Protein AF-A0A6M3JAN2-F1 (afdb_monomer_lite)

Foldseek 3Di:
DDDQDADPPPRDGDDPPPPDDDDDPPDPDPPPPVPDDPVVVPPDPDPDPDPVNVVVVVVVVVVVVVVVVCVVVVCVVVVVVVVVVVVVVVVVVVVVVVVVVVLLVVLVVVLVVVLVVVVVPDDCVVVPDDPVVVVQVVQVVVVHGPVVVVVVVVVVNVVVNVVSVVCSVVVD

Secondary structure (DSSP, 8-state):
-----B-TTT-PBP-S--S-----TT------GGG--GGGG--PPPTT--HHHHHHHHHHHHHHHHHHHHHHHTTHHHHHHHHHHHHHHHHHHHHHHHHHHHHHHHHHHHHHHHHHHHHHSS-TTTSPPP-HHHHHHHHHHTT--HHHHHHHHHHHHHHHHHHHHHHHHHT-

Radius of gyration: 40.5 Å; chains: 1; bounding box: 97×33×94 Å

Sequence (172 aa):
MPFDLKCPKCGKVGDGGWNQILFDESYYKCSCLHCWHPELLESEPEPNKSAEDIREKLKNSISYIDFIKDWINSGWLNRLTAEKKEIEEKLGDCIALVDELEKSEDKLRDAMERINNWAKAYPLALFPKPDLKRAAKILKDSGMTLDDIQADAMRHVLDGVKDIVEQALKGE

Structure (mmCIF, N/CA/C/O backbone):
data_AF-A0A6M3JAN2-F1
#
_entry.id   AF-A0A6M3JAN2-F1
#
loop_
_atom_site.group_PDB
_atom_site.id
_atom_site.type_symbol
_atom_site.label_atom_id
_atom_site.label_alt_id
_atom_site.label_comp_id
_atom_site.label_asym_id
_atom_site.label_entity_id
_atom_site.label_seq_id
_atom_site.pdbx_PDB_ins_code
_atom_site.Cartn_x
_atom_site.Cartn_y
_atom_site.Cartn_z
_atom_site.occupancy
_atom_site.B_iso_or_equiv
_atom_site.auth_seq_id
_atom_site.auth_comp_id
_atom_site.auth_asym_id
_atom_site.auth_atom_id
_atom_site.pdbx_PDB_model_num
ATOM 1 N N . MET A 1 1 ? 29.539 -19.193 -8.709 1.00 43.06 1 MET A N 1
ATOM 2 C CA . MET A 1 1 ? 30.778 -19.987 -8.843 1.00 43.06 1 MET A CA 1
ATOM 3 C C . MET A 1 1 ? 31.689 -19.238 -9.804 1.00 43.06 1 MET A C 1
ATOM 5 O O . MET A 1 1 ? 31.246 -19.024 -10.926 1.00 43.06 1 MET A O 1
ATOM 9 N N . PRO A 1 2 ? 32.865 -18.744 -9.381 1.00 50.28 2 PRO A N 1
ATOM 10 C CA . PRO A 1 2 ? 33.811 -18.133 -10.308 1.00 50.28 2 PRO A CA 1
ATOM 11 C C . PRO A 1 2 ? 34.353 -19.228 -11.233 1.00 50.28 2 PRO A C 1
ATOM 13 O O . PRO A 1 2 ? 34.795 -20.276 -10.767 1.00 50.28 2 PRO A O 1
ATOM 16 N N . PHE A 1 3 ? 34.248 -19.025 -12.544 1.00 50.47 3 PHE A N 1
ATOM 17 C CA . PHE A 1 3 ? 34.892 -19.907 -13.507 1.00 50.47 3 PHE A CA 1
ATOM 18 C C . PHE A 1 3 ? 36.382 -19.559 -13.516 1.00 50.47 3 PHE A C 1
ATOM 20 O O . PHE A 1 3 ? 36.760 -18.499 -14.011 1.00 50.47 3 PHE A O 1
ATOM 27 N N . ASP A 1 4 ? 37.219 -20.435 -12.955 1.00 54.06 4 ASP A N 1
ATOM 28 C CA . ASP A 1 4 ? 38.680 -20.332 -13.035 1.00 54.06 4 ASP A CA 1
ATOM 29 C C . ASP A 1 4 ? 39.131 -20.583 -14.481 1.00 54.06 4 ASP A C 1
ATOM 31 O O . ASP A 1 4 ? 39.585 -21.669 -14.854 1.00 54.06 4 ASP A O 1
ATOM 35 N N . LEU A 1 5 ? 38.976 -19.572 -15.332 1.00 57.28 5 LEU A N 1
ATOM 36 C CA . LEU A 1 5 ? 39.482 -19.593 -16.696 1.00 57.28 5 LEU A CA 1
ATOM 37 C C . LEU A 1 5 ? 41.010 -19.480 -16.638 1.00 57.28 5 LEU A C 1
ATOM 39 O O . LEU A 1 5 ? 41.583 -18.403 -16.460 1.00 57.28 5 LEU A O 1
ATOM 43 N N . LYS A 1 6 ? 41.678 -20.630 -16.755 1.00 60.72 6 LYS A N 1
ATOM 44 C CA . LYS A 1 6 ? 43.132 -20.715 -16.918 1.00 60.72 6 LYS A CA 1
ATOM 45 C C . LYS A 1 6 ? 43.500 -20.412 -18.361 1.00 60.72 6 LYS A C 1
ATOM 47 O O . LYS A 1 6 ? 42.929 -20.989 -19.285 1.00 60.72 6 LYS A O 1
ATOM 52 N N . CYS A 1 7 ? 44.506 -19.563 -18.558 1.00 56.62 7 CYS A N 1
ATOM 53 C CA . CYS A 1 7 ? 45.095 -19.381 -19.879 1.00 56.62 7 CYS A CA 1
ATOM 54 C C . CYS A 1 7 ? 45.651 -20.731 -20.380 1.00 56.62 7 CYS A C 1
ATOM 56 O O . CYS A 1 7 ? 46.522 -21.297 -19.712 1.00 56.62 7 CYS A O 1
ATOM 58 N N . PRO A 1 8 ? 45.229 -21.239 -21.552 1.00 56.09 8 PRO A N 1
ATOM 59 C CA . PRO A 1 8 ? 45.660 -22.550 -22.040 1.00 56.09 8 PRO A CA 1
ATOM 60 C C . PRO A 1 8 ? 47.156 -22.608 -22.384 1.00 56.09 8 PRO A C 1
ATOM 62 O O . PRO A 1 8 ? 47.713 -23.695 -22.489 1.00 56.09 8 PRO A O 1
ATOM 65 N N . LYS A 1 9 ? 47.826 -21.455 -22.534 1.00 56.84 9 LYS A N 1
ATOM 66 C CA . LYS A 1 9 ? 49.249 -21.390 -22.897 1.00 56.84 9 LYS A CA 1
ATOM 67 C C . LYS A 1 9 ? 50.192 -21.300 -21.693 1.00 56.84 9 LYS A C 1
ATOM 69 O O . LYS A 1 9 ? 51.271 -21.876 -21.737 1.00 56.84 9 LYS A O 1
ATOM 74 N N . CYS A 1 10 ? 49.816 -20.581 -20.632 1.00 70.06 10 CYS A N 1
ATOM 75 C CA . CYS A 1 10 ? 50.686 -20.372 -19.462 1.00 70.06 10 CYS A CA 1
ATOM 76 C C . CYS A 1 10 ? 50.111 -20.892 -18.135 1.00 70.06 10 CYS A C 1
ATOM 78 O O . CYS A 1 10 ? 50.796 -20.841 -17.117 1.00 70.06 10 CYS A O 1
ATOM 80 N N . GLY A 1 11 ? 48.865 -21.372 -18.113 1.00 68.56 11 GLY A N 1
ATOM 81 C CA . GLY A 1 11 ? 48.233 -21.996 -16.946 1.00 68.56 11 GLY A CA 1
ATOM 82 C C . GLY A 1 11 ? 47.855 -21.051 -15.799 1.00 68.56 11 GLY A C 1
ATOM 83 O O . GLY A 1 11 ? 47.282 -21.512 -14.811 1.00 68.56 11 GLY A O 1
ATOM 84 N N . LYS A 1 12 ? 48.142 -19.746 -15.905 1.00 66.50 12 LYS A N 1
ATOM 85 C CA . LYS A 1 12 ? 47.802 -18.762 -14.868 1.00 66.50 12 LYS A CA 1
ATOM 86 C C . LYS A 1 12 ? 46.297 -18.478 -14.858 1.00 66.50 12 LYS A C 1
ATOM 88 O O . LYS A 1 12 ? 45.684 -18.324 -15.917 1.00 66.50 12 LYS A O 1
ATOM 93 N N . VAL A 1 13 ? 45.725 -18.437 -13.655 1.00 64.19 13 VAL A N 1
ATOM 94 C CA . VAL A 1 13 ? 44.338 -18.027 -13.403 1.00 64.19 13 VAL A CA 1
ATOM 95 C C . VAL A 1 13 ? 44.318 -16.505 -13.393 1.00 64.19 13 VAL A C 1
ATOM 97 O O . VAL A 1 13 ? 45.127 -15.891 -12.701 1.00 64.19 13 VAL A O 1
ATOM 100 N N . GLY A 1 14 ? 43.444 -15.913 -14.202 1.00 59.44 14 GLY A N 1
ATOM 101 C CA . GLY A 1 14 ? 43.291 -14.469 -14.268 1.00 59.44 14 GLY A CA 1
ATOM 102 C C . GLY A 1 14 ? 42.751 -13.899 -12.961 1.00 59.44 14 GLY A C 1
ATOM 103 O O . GLY A 1 14 ? 41.704 -14.313 -12.474 1.00 59.44 14 GLY A O 1
ATOM 104 N N . ASP A 1 15 ? 43.443 -12.909 -12.430 1.00 54.97 15 ASP A N 1
ATOM 105 C CA . ASP A 1 15 ? 43.100 -12.103 -11.269 1.00 54.97 15 ASP A CA 1
ATOM 106 C C . ASP A 1 15 ? 41.942 -11.143 -11.614 1.00 54.97 15 ASP A C 1
ATOM 108 O O . ASP A 1 15 ? 42.103 -9.946 -11.805 1.00 54.97 15 ASP A O 1
ATOM 112 N N . GLY A 1 16 ? 40.740 -11.706 -11.770 1.00 53.88 16 GLY A N 1
ATOM 113 C CA . GLY A 1 16 ? 39.461 -11.018 -11.546 1.00 53.88 16 GLY A CA 1
ATOM 114 C C . GLY A 1 16 ? 39.042 -9.880 -12.488 1.00 53.88 16 GLY A C 1
ATOM 115 O O . GLY A 1 16 ? 38.047 -9.226 -12.192 1.00 53.88 16 GLY A O 1
ATOM 116 N N . GLY A 1 17 ? 39.735 -9.638 -13.607 1.00 50.16 17 GLY A N 1
ATOM 117 C CA . GLY A 1 17 ? 39.487 -8.469 -14.474 1.00 50.16 17 GLY A CA 1
ATOM 118 C C . GLY A 1 17 ? 39.152 -8.744 -15.946 1.00 50.16 17 GLY A C 1
ATOM 119 O O . GLY A 1 17 ? 39.316 -7.853 -16.775 1.00 50.16 17 GLY A O 1
ATOM 120 N N . TRP A 1 18 ? 38.717 -9.950 -16.319 1.00 48.31 18 TRP A N 1
ATOM 121 C CA . TRP A 1 18 ? 38.519 -10.336 -17.726 1.00 48.31 18 TRP A CA 1
ATOM 122 C C . TRP A 1 18 ? 37.064 -10.181 -18.195 1.00 48.31 18 TRP A C 1
ATOM 124 O O . TRP A 1 18 ? 36.394 -11.176 -18.442 1.00 48.31 18 TRP A O 1
ATOM 134 N N . ASN A 1 19 ? 36.564 -8.949 -18.337 1.00 47.72 19 ASN A N 1
ATOM 135 C CA . ASN A 1 19 ? 35.214 -8.718 -18.885 1.00 47.72 19 ASN A CA 1
ATOM 136 C C . ASN A 1 19 ? 35.159 -8.384 -20.383 1.00 47.72 19 ASN A C 1
ATOM 138 O O . ASN A 1 19 ? 34.065 -8.259 -20.919 1.00 47.72 19 ASN A O 1
ATOM 142 N N . GLN A 1 20 ? 36.286 -8.314 -21.096 1.00 49.47 20 GLN A N 1
ATOM 143 C CA . GLN A 1 20 ? 36.292 -8.190 -22.560 1.00 49.47 20 GLN A CA 1
ATOM 144 C C . GLN A 1 20 ? 37.516 -8.899 -23.156 1.00 49.47 20 GLN A C 1
ATOM 146 O O . GLN A 1 20 ? 38.547 -8.282 -23.408 1.00 49.47 20 GLN A O 1
ATOM 151 N N . ILE A 1 21 ? 37.412 -10.210 -23.393 1.00 48.53 21 ILE A N 1
ATOM 152 C CA . ILE A 1 21 ? 38.237 -10.875 -24.411 1.00 48.53 21 ILE A CA 1
ATOM 153 C C . ILE A 1 21 ? 37.330 -11.074 -25.620 1.00 48.53 21 ILE A C 1
ATOM 155 O O . ILE A 1 21 ? 36.465 -11.947 -25.618 1.00 48.53 21 ILE A O 1
ATOM 159 N N . LEU A 1 22 ? 37.510 -10.238 -26.641 1.00 44.56 22 LEU A N 1
ATOM 160 C CA . LEU A 1 22 ? 37.001 -10.526 -27.976 1.00 44.56 22 LEU A CA 1
ATOM 161 C C . LEU A 1 22 ? 37.792 -11.729 -28.499 1.00 44.56 22 LEU A C 1
ATOM 163 O O . LEU A 1 22 ? 39.000 -11.636 -28.713 1.00 44.56 22 LEU A O 1
ATOM 167 N N . PHE A 1 23 ? 37.125 -12.872 -28.633 1.00 42.44 23 PHE A N 1
ATOM 168 C CA . PHE A 1 23 ? 37.681 -14.041 -29.303 1.00 42.44 23 PHE A CA 1
ATOM 169 C C . PHE A 1 23 ? 37.666 -13.780 -30.816 1.00 42.44 23 PHE A C 1
ATOM 171 O O . PHE A 1 23 ? 36.635 -13.930 -31.462 1.00 42.44 23 PHE A O 1
ATOM 178 N N . ASP A 1 24 ? 38.805 -13.358 -31.363 1.00 41.97 24 ASP A N 1
ATOM 179 C CA . ASP A 1 24 ? 39.121 -13.456 -32.792 1.00 41.97 24 ASP A CA 1
ATOM 180 C C . ASP A 1 24 ? 40.025 -14.687 -32.977 1.00 41.97 24 ASP A C 1
ATOM 182 O O . ASP A 1 24 ? 41.040 -14.833 -32.287 1.00 41.97 24 ASP A O 1
ATOM 186 N N . GLU A 1 25 ? 39.636 -15.595 -33.873 1.00 46.22 25 GLU A N 1
ATOM 187 C CA . GLU A 1 25 ? 40.297 -16.885 -34.114 1.00 46.22 25 GLU A CA 1
ATOM 188 C C . GLU A 1 25 ? 41.723 -16.767 -34.687 1.00 46.22 25 GLU A C 1
ATOM 190 O O . GLU A 1 25 ? 42.424 -17.774 -34.790 1.00 46.22 25 GLU A O 1
ATOM 195 N N . SER A 1 26 ? 42.208 -15.568 -35.030 1.00 47.16 26 SER A N 1
ATOM 196 C CA . SER A 1 26 ? 43.485 -15.424 -35.741 1.00 47.16 26 SER A CA 1
ATOM 197 C C . SER A 1 26 ? 44.711 -15.052 -34.898 1.00 47.16 26 SER A C 1
ATOM 199 O O . SER A 1 26 ? 45.828 -15.260 -35.370 1.00 47.16 26 SER A O 1
ATOM 201 N N . TYR A 1 27 ? 44.586 -14.594 -33.647 1.00 48.62 27 TYR A N 1
ATOM 202 C CA . TYR A 1 27 ? 45.767 -14.281 -32.826 1.00 48.62 27 TYR A CA 1
ATOM 203 C C . TYR A 1 27 ? 45.534 -14.488 -31.324 1.00 48.62 27 TYR A C 1
ATOM 205 O O . TYR A 1 27 ? 45.005 -13.627 -30.626 1.00 48.62 27 TYR A O 1
ATOM 213 N N . TYR A 1 28 ? 46.068 -15.587 -30.782 1.00 44.91 28 TYR A N 1
ATOM 214 C CA . TYR A 1 28 ? 46.244 -15.786 -29.339 1.00 44.91 28 TYR A CA 1
ATOM 215 C C . TYR A 1 28 ? 47.292 -14.811 -28.764 1.00 44.91 28 TYR A C 1
ATOM 217 O O . TYR A 1 28 ? 48.418 -15.201 -28.442 1.00 44.91 28 TYR A O 1
ATOM 225 N N . LYS A 1 29 ? 46.943 -13.530 -28.609 1.00 47.00 29 LYS A N 1
ATOM 226 C CA . LYS A 1 29 ? 47.691 -12.600 -27.753 1.00 47.00 29 LYS A CA 1
ATOM 227 C C . LYS A 1 29 ? 47.109 -12.664 -26.339 1.00 47.00 29 LYS A C 1
ATOM 229 O O . LYS A 1 29 ? 46.090 -12.058 -26.043 1.00 47.00 29 LYS A O 1
ATOM 234 N N . CYS A 1 30 ? 47.777 -13.413 -25.461 1.00 45.50 30 CYS A N 1
ATOM 235 C CA . CYS A 1 30 ? 47.603 -13.311 -24.006 1.00 45.50 30 CYS A CA 1
ATOM 236 C C . CYS A 1 30 ? 47.892 -11.847 -23.628 1.00 45.50 30 CYS A C 1
ATOM 238 O O . CYS A 1 30 ? 49.044 -11.430 -23.707 1.00 45.50 30 CYS A O 1
ATOM 240 N N . SER A 1 31 ? 46.893 -11.056 -23.225 1.00 48.62 31 SER A N 1
ATOM 241 C CA . SER A 1 31 ? 47.087 -9.673 -22.726 1.00 48.62 31 SER A CA 1
ATOM 242 C C . SER A 1 31 ? 47.709 -9.614 -21.322 1.00 48.62 31 SER A C 1
ATOM 244 O O . SER A 1 31 ? 47.834 -8.562 -20.702 1.00 48.62 31 SER A O 1
ATOM 246 N N . CYS A 1 32 ? 48.148 -10.765 -20.833 1.00 51.56 32 CYS A N 1
ATOM 247 C CA . CYS A 1 32 ? 48.997 -10.975 -19.683 1.00 51.56 32 CYS A CA 1
ATOM 248 C C . CYS A 1 32 ? 50.273 -10.131 -19.865 1.00 51.56 32 CYS A C 1
ATOM 250 O O . CYS A 1 32 ? 51.166 -10.541 -20.604 1.00 51.56 32 CYS A O 1
ATOM 252 N N . LEU A 1 33 ? 50.386 -8.970 -19.204 1.00 47.91 33 LEU A N 1
ATOM 253 C CA . LEU A 1 33 ? 51.549 -8.062 -19.314 1.00 47.91 33 LEU A CA 1
ATOM 254 C C . LEU A 1 33 ? 52.905 -8.755 -19.049 1.00 47.91 33 LEU A C 1
ATOM 256 O O . LEU A 1 33 ? 53.944 -8.260 -19.464 1.00 47.91 33 LEU A O 1
ATOM 260 N N . HIS A 1 34 ? 52.896 -9.923 -18.402 1.00 51.06 34 HIS A N 1
ATOM 261 C CA . HIS A 1 34 ? 54.074 -10.757 -18.141 1.00 51.06 34 HIS A CA 1
ATOM 262 C C . HIS A 1 34 ? 54.420 -11.786 -19.238 1.00 51.06 34 HIS A C 1
ATOM 264 O O . HIS A 1 34 ? 55.394 -12.515 -19.085 1.00 51.06 34 HIS A O 1
ATOM 270 N N . CYS A 1 35 ? 53.646 -11.892 -20.322 1.00 49.47 35 CYS A N 1
ATOM 271 C CA . CYS A 1 35 ? 53.919 -12.797 -21.451 1.00 49.47 35 CYS A CA 1
ATOM 272 C C . CYS A 1 35 ? 54.295 -12.044 -22.737 1.00 49.47 35 CYS A C 1
ATOM 274 O O . CYS A 1 35 ? 54.250 -12.620 -23.827 1.00 49.47 35 CYS A O 1
ATOM 276 N N . TRP A 1 36 ? 54.648 -10.762 -22.628 1.00 47.62 36 TRP A N 1
ATOM 277 C CA . TRP A 1 36 ? 55.179 -10.002 -23.750 1.00 47.62 36 TRP A CA 1
ATOM 278 C C . TRP A 1 36 ? 56.620 -10.461 -24.007 1.00 47.62 36 TRP A C 1
ATOM 280 O O . TRP A 1 36 ? 57.537 -10.067 -23.295 1.00 47.62 36 TRP A O 1
ATOM 290 N N . HIS A 1 37 ? 56.799 -11.357 -24.981 1.00 51.91 37 HIS A N 1
ATOM 291 C CA . HIS A 1 37 ? 58.112 -11.726 -25.508 1.00 51.91 37 HIS A CA 1
ATOM 292 C C . HIS A 1 37 ? 58.485 -10.741 -26.626 1.00 51.91 37 HIS A C 1
ATOM 294 O O . HIS A 1 37 ? 57.920 -10.850 -27.719 1.00 51.91 37 HIS A O 1
ATOM 300 N N . PRO A 1 38 ? 59.411 -9.790 -26.397 1.00 49.62 38 PRO A N 1
ATOM 301 C CA . PRO A 1 38 ? 59.889 -8.889 -27.449 1.00 49.62 38 PRO A CA 1
ATOM 302 C C . PRO A 1 38 ? 60.621 -9.636 -28.580 1.00 49.62 38 PRO A C 1
ATOM 304 O O . PRO A 1 38 ? 60.671 -9.146 -29.701 1.00 49.62 38 PRO A O 1
ATOM 307 N N . GLU A 1 39 ? 61.075 -10.868 -28.336 1.00 52.03 39 GLU A N 1
ATOM 308 C CA . GLU A 1 39 ? 61.745 -11.737 -29.318 1.00 52.03 39 GLU A CA 1
ATOM 309 C C . GLU A 1 39 ? 60.839 -12.183 -30.487 1.00 52.03 39 GLU A C 1
ATOM 311 O O . GLU A 1 39 ? 61.334 -12.638 -31.512 1.00 52.03 39 GLU A O 1
ATOM 316 N N . LEU A 1 40 ? 59.510 -12.025 -30.390 1.00 50.06 40 LEU A N 1
ATOM 317 C CA . LEU A 1 40 ? 58.583 -12.330 -31.496 1.00 50.06 40 LEU A CA 1
ATOM 318 C C . LEU A 1 40 ? 58.439 -11.193 -32.524 1.00 50.06 40 LEU A C 1
ATOM 320 O O . LEU A 1 40 ? 57.715 -11.354 -33.505 1.00 50.06 40 LEU A O 1
ATOM 324 N N . LEU A 1 41 ? 59.101 -10.053 -32.312 1.00 51.91 41 LEU A N 1
ATOM 325 C CA . LEU A 1 41 ? 59.166 -8.952 -33.281 1.00 51.91 41 LEU A CA 1
ATOM 326 C C . LEU A 1 41 ? 60.397 -9.027 -34.200 1.00 51.91 41 LEU A C 1
ATOM 328 O O . LEU A 1 41 ? 60.451 -8.283 -35.175 1.00 51.91 41 LEU A O 1
ATOM 332 N N . GLU A 1 42 ? 61.338 -9.939 -33.934 1.00 47.84 42 GLU A N 1
ATOM 333 C CA . GLU A 1 42 ? 62.617 -10.042 -34.655 1.00 47.84 42 GLU A CA 1
ATOM 334 C C . GLU A 1 42 ? 62.772 -11.328 -35.483 1.00 47.84 42 GLU A C 1
ATOM 336 O O . GLU A 1 42 ? 63.849 -11.587 -36.016 1.00 47.84 42 GLU A O 1
ATOM 341 N N . SER A 1 43 ? 61.720 -12.141 -35.656 1.00 55.72 43 SER A N 1
ATOM 342 C CA . SER A 1 43 ? 61.800 -13.220 -36.646 1.00 55.72 43 SER A CA 1
ATOM 343 C C . SER A 1 43 ? 61.857 -12.595 -38.042 1.00 55.72 43 SER A C 1
ATOM 345 O O . SER A 1 43 ? 60.850 -12.054 -38.513 1.00 55.72 43 SER A O 1
ATOM 347 N N . GLU A 1 44 ? 63.029 -12.652 -38.679 1.00 56.62 44 GLU A N 1
ATOM 348 C CA . GLU A 1 44 ? 63.214 -12.264 -40.076 1.00 56.62 44 GLU A CA 1
ATOM 349 C C . GLU A 1 44 ? 62.103 -12.898 -40.933 1.00 56.62 44 GLU A C 1
ATOM 351 O O . GLU A 1 44 ? 61.766 -14.070 -40.728 1.00 56.62 44 GLU A O 1
ATOM 356 N N . PRO A 1 45 ? 61.473 -12.142 -41.851 1.00 54.22 45 PRO A N 1
ATOM 357 C CA . PRO A 1 45 ? 60.397 -12.673 -42.672 1.00 54.22 45 PRO A CA 1
ATOM 358 C C . PRO A 1 45 ? 60.924 -13.884 -43.440 1.00 54.22 45 PRO A C 1
ATOM 360 O O . PRO A 1 45 ? 61.837 -13.740 -44.251 1.00 54.22 45 PRO A O 1
ATOM 363 N N . GLU A 1 46 ? 60.364 -15.069 -43.169 1.00 58.34 46 GLU A N 1
ATOM 364 C CA . GLU A 1 46 ? 60.748 -16.299 -43.865 1.00 58.34 46 GLU A CA 1
ATOM 365 C C . GLU A 1 46 ? 60.782 -16.040 -45.382 1.00 58.34 46 GLU A C 1
ATOM 367 O O . GLU A 1 46 ? 59.761 -15.634 -45.959 1.00 58.34 46 GLU A O 1
ATOM 372 N N . PRO A 1 47 ? 61.942 -16.219 -46.040 1.00 58.06 47 PRO A N 1
ATOM 373 C CA . PRO A 1 47 ? 62.086 -15.885 -47.442 1.00 58.06 47 PRO A CA 1
ATOM 374 C C . PRO A 1 47 ? 61.247 -16.857 -48.274 1.00 58.06 47 PRO A C 1
ATOM 376 O O . PRO A 1 47 ? 61.452 -18.067 -48.248 1.00 58.06 47 PRO A O 1
ATOM 379 N N . ASN A 1 48 ? 60.315 -16.284 -49.036 1.00 59.78 48 ASN A N 1
ATOM 380 C CA . ASN A 1 48 ? 59.422 -16.948 -49.983 1.00 59.78 48 ASN A CA 1
ATOM 381 C C . ASN A 1 48 ? 58.415 -17.931 -49.371 1.00 59.78 48 ASN A C 1
ATOM 383 O O . ASN A 1 48 ? 58.392 -19.113 -49.713 1.00 59.78 48 ASN A O 1
ATOM 387 N N . LYS A 1 49 ? 57.437 -17.403 -48.622 1.00 59.56 49 LYS A N 1
ATOM 388 C CA . LYS A 1 49 ? 56.082 -17.954 -48.793 1.00 59.56 49 LYS A CA 1
ATOM 389 C C . LYS A 1 49 ? 55.732 -17.832 -50.265 1.00 59.56 49 LYS A C 1
ATOM 391 O O . LYS A 1 49 ? 55.943 -16.772 -50.861 1.00 59.56 49 LYS A O 1
ATOM 396 N N . SER A 1 50 ? 55.291 -18.935 -50.856 1.00 80.12 50 SER A N 1
ATOM 397 C CA . SER A 1 50 ? 54.996 -18.966 -52.280 1.00 80.12 50 SER A CA 1
ATOM 398 C C . SER A 1 50 ? 53.979 -17.863 -52.589 1.00 80.12 50 SER A C 1
ATOM 400 O O . SER A 1 50 ? 53.135 -17.518 -51.756 1.00 80.12 50 SER A O 1
ATOM 402 N N . ALA A 1 51 ? 54.043 -17.276 -53.784 1.00 79.25 51 ALA A N 1
ATOM 403 C CA . ALA A 1 51 ? 53.035 -16.300 -54.201 1.00 79.25 51 ALA A CA 1
ATOM 404 C C . ALA A 1 51 ? 51.600 -16.866 -54.070 1.00 79.25 51 ALA A C 1
ATOM 406 O O . ALA A 1 51 ? 50.650 -16.106 -53.889 1.00 79.25 51 ALA A O 1
ATOM 407 N N . GLU A 1 52 ? 51.453 -18.195 -54.104 1.00 80.81 52 GLU A N 1
ATOM 408 C CA . GLU A 1 52 ? 50.209 -18.923 -53.850 1.00 80.81 52 GLU A CA 1
ATOM 409 C C . GLU A 1 52 ? 49.734 -18.812 -52.395 1.00 80.81 52 GLU A C 1
ATOM 411 O O . GLU A 1 52 ? 48.564 -18.503 -52.179 1.00 80.81 52 GLU A O 1
ATOM 416 N N . ASP A 1 53 ? 50.618 -18.937 -51.402 1.00 85.12 53 ASP A N 1
ATOM 417 C CA . ASP A 1 53 ? 50.259 -18.793 -49.980 1.00 85.12 53 ASP A CA 1
ATOM 418 C C . ASP A 1 53 ? 49.756 -17.383 -49.650 1.00 85.12 53 ASP A C 1
ATOM 420 O O . ASP A 1 53 ? 48.796 -17.198 -48.897 1.00 85.12 53 ASP A O 1
ATOM 424 N N . ILE A 1 54 ? 50.401 -16.361 -50.222 1.00 83.88 54 ILE A N 1
ATOM 425 C CA . ILE A 1 54 ? 49.974 -14.963 -50.066 1.00 83.88 54 ILE A CA 1
ATOM 426 C C . ILE A 1 54 ? 48.608 -14.761 -50.728 1.00 83.88 54 ILE A C 1
ATOM 428 O O . ILE A 1 54 ? 47.725 -14.124 -50.152 1.00 83.88 54 ILE A O 1
ATOM 432 N N . ARG A 1 55 ? 48.406 -15.337 -51.917 1.00 86.75 55 ARG A N 1
ATOM 433 C CA . ARG A 1 55 ? 47.142 -15.256 -52.654 1.00 86.75 55 ARG A CA 1
ATOM 434 C C . ARG A 1 55 ? 45.992 -15.917 -51.899 1.00 86.75 55 ARG A C 1
ATOM 436 O O . ARG A 1 55 ? 44.898 -15.358 -51.872 1.00 86.75 55 ARG A O 1
ATOM 443 N N . GLU A 1 56 ? 46.228 -17.068 -51.282 1.00 88.62 56 GLU A N 1
ATOM 444 C CA . GLU A 1 56 ? 45.205 -17.785 -50.522 1.00 88.62 56 GLU A CA 1
ATOM 445 C C . GLU A 1 56 ? 44.822 -17.035 -49.242 1.00 88.62 56 GLU A C 1
ATOM 447 O O . GLU A 1 56 ? 43.638 -16.859 -48.951 1.00 88.62 56 GLU A O 1
ATOM 452 N N . LYS A 1 57 ? 45.804 -16.460 -48.535 1.00 84.50 57 LYS A N 1
ATOM 453 C CA . LYS A 1 57 ? 45.533 -15.564 -47.400 1.00 84.50 57 LYS A CA 1
ATOM 454 C C . LYS A 1 57 ? 44.692 -14.358 -47.803 1.00 84.50 57 LYS A C 1
ATOM 456 O O . LYS A 1 57 ? 43.732 -14.038 -47.111 1.00 84.50 57 LYS A O 1
ATOM 461 N N . LEU A 1 58 ? 45.017 -13.722 -48.930 1.00 90.31 58 LEU A N 1
ATOM 462 C CA . LEU A 1 58 ? 44.250 -12.582 -49.434 1.00 90.31 58 LEU A CA 1
ATOM 463 C C . LEU A 1 58 ? 42.807 -12.969 -49.777 1.00 90.31 58 LEU A C 1
ATOM 465 O O . LEU A 1 58 ? 41.896 -12.217 -49.442 1.00 90.31 58 LEU A O 1
ATOM 469 N N . LYS A 1 59 ? 42.571 -14.140 -50.380 1.00 92.31 59 LYS A N 1
ATOM 470 C CA . LYS A 1 59 ? 41.205 -14.631 -50.637 1.00 92.31 59 LYS A CA 1
ATOM 471 C C . LYS A 1 59 ? 40.414 -14.841 -49.349 1.00 92.31 59 LYS A C 1
ATOM 473 O O . LYS A 1 59 ? 39.270 -14.404 -49.279 1.00 92.31 59 LYS A O 1
ATOM 478 N N . ASN A 1 60 ? 41.024 -15.450 -48.333 1.00 89.06 60 ASN A N 1
ATOM 479 C CA . ASN A 1 60 ? 40.371 -15.656 -47.038 1.00 89.06 60 ASN A CA 1
ATOM 480 C C . ASN A 1 60 ? 40.031 -14.319 -46.372 1.00 89.06 60 ASN A C 1
ATOM 482 O O . ASN A 1 60 ? 38.918 -14.136 -45.881 1.00 89.06 60 ASN A O 1
ATOM 486 N N . SER A 1 61 ? 40.949 -13.349 -46.424 1.00 89.75 61 SER A N 1
ATOM 487 C CA . SER A 1 61 ? 40.689 -11.998 -45.923 1.00 89.75 61 SER A CA 1
ATOM 488 C C . SER A 1 61 ? 39.557 -11.299 -46.682 1.00 89.75 61 SER A C 1
ATOM 490 O O . SER A 1 61 ? 38.716 -10.665 -46.053 1.00 89.75 61 SER A O 1
ATOM 492 N N . ILE A 1 62 ? 39.492 -11.436 -48.010 1.00 91.44 62 ILE A N 1
ATOM 493 C CA . ILE A 1 62 ? 38.404 -10.869 -48.822 1.00 91.44 62 ILE A CA 1
ATOM 494 C C . ILE A 1 62 ? 37.063 -11.521 -48.461 1.00 91.44 62 ILE A C 1
ATOM 496 O O . ILE A 1 62 ? 36.101 -10.806 -48.196 1.00 91.44 62 ILE A O 1
ATOM 500 N N . SER A 1 63 ? 37.015 -12.853 -48.356 1.00 89.31 63 SER A N 1
ATOM 501 C CA . SER A 1 63 ? 35.800 -13.584 -47.972 1.00 89.31 63 SER A CA 1
ATOM 502 C C . SER A 1 63 ? 35.272 -13.156 -46.602 1.00 89.31 63 SER A C 1
ATOM 504 O O . SER A 1 63 ? 34.062 -13.035 -46.421 1.00 89.31 63 SER A O 1
ATOM 506 N N . TYR A 1 64 ? 36.161 -12.919 -45.637 1.00 86.38 64 TYR A N 1
ATOM 507 C CA . TYR A 1 64 ? 35.772 -12.448 -44.309 1.00 86.38 64 TYR A CA 1
ATOM 508 C C . TYR A 1 64 ? 35.228 -11.012 -44.340 1.00 86.38 64 TYR A C 1
ATOM 510 O O . TYR A 1 64 ? 34.223 -10.710 -43.698 1.00 86.38 64 TYR A O 1
ATOM 518 N N . ILE A 1 65 ? 35.844 -10.127 -45.130 1.00 89.06 65 ILE A N 1
ATOM 519 C CA . ILE A 1 65 ? 35.357 -8.755 -45.319 1.00 89.06 65 ILE A CA 1
ATOM 520 C C . ILE A 1 65 ? 33.964 -8.750 -45.958 1.00 89.06 65 ILE A C 1
ATOM 522 O O . ILE A 1 65 ? 33.107 -7.978 -45.531 1.00 89.06 65 ILE A O 1
ATOM 526 N N . ASP A 1 66 ? 33.718 -9.594 -46.958 1.00 90.25 66 ASP A N 1
ATOM 527 C CA . ASP A 1 66 ? 32.411 -9.665 -47.613 1.00 90.25 66 ASP A CA 1
ATOM 528 C C . ASP A 1 66 ? 31.343 -10.260 -46.687 1.00 90.25 66 ASP A C 1
ATOM 530 O O . ASP A 1 66 ? 30.233 -9.737 -46.638 1.00 90.25 66 ASP A O 1
ATOM 534 N N . PHE A 1 67 ? 31.700 -11.233 -45.841 1.00 90.62 67 PHE A N 1
ATOM 535 C CA . PHE A 1 67 ? 30.828 -11.693 -44.756 1.00 90.62 67 PHE A CA 1
ATOM 536 C C . PHE A 1 67 ? 30.459 -10.561 -43.782 1.00 90.62 67 PHE A C 1
ATOM 538 O O . PHE A 1 67 ? 29.289 -10.404 -43.438 1.00 90.62 67 PHE A O 1
ATOM 545 N N . ILE A 1 68 ? 31.425 -9.731 -43.368 1.00 84.06 68 ILE A N 1
ATOM 546 C CA . ILE A 1 68 ? 31.157 -8.573 -42.500 1.00 84.06 68 ILE A CA 1
ATOM 547 C C . ILE A 1 68 ? 30.240 -7.567 -43.202 1.00 84.06 68 ILE A C 1
ATOM 549 O O . ILE A 1 68 ? 29.318 -7.045 -42.576 1.00 84.06 68 ILE A O 1
ATOM 553 N N . LYS A 1 69 ? 30.462 -7.289 -44.492 1.00 83.44 69 LYS A N 1
ATOM 554 C CA . LYS A 1 69 ? 29.595 -6.388 -45.265 1.00 83.44 69 LYS A CA 1
ATOM 555 C C . LYS A 1 69 ? 28.175 -6.926 -45.354 1.00 83.44 69 LYS A C 1
ATOM 557 O O . LYS A 1 69 ? 27.247 -6.165 -45.110 1.00 83.44 69 LYS A O 1
ATOM 562 N N . ASP A 1 70 ? 28.000 -8.209 -45.651 1.00 86.81 70 ASP A N 1
ATOM 563 C CA . ASP A 1 70 ? 26.682 -8.844 -45.692 1.00 86.81 70 ASP A CA 1
ATOM 564 C C . ASP A 1 70 ? 26.014 -8.825 -44.319 1.00 86.81 70 ASP A C 1
ATOM 566 O O . ASP A 1 70 ? 24.832 -8.509 -44.212 1.00 86.81 70 ASP A O 1
ATOM 570 N N . TRP A 1 71 ? 26.770 -9.064 -43.248 1.00 84.25 71 TRP A N 1
ATOM 571 C CA . TRP A 1 71 ? 26.261 -8.974 -41.884 1.00 84.25 71 TRP A CA 1
ATOM 572 C C . TRP A 1 71 ? 25.813 -7.549 -41.521 1.00 84.25 71 TRP A C 1
ATOM 574 O O . TRP A 1 71 ? 24.715 -7.373 -40.991 1.00 84.25 71 TRP A O 1
ATOM 584 N N . ILE A 1 72 ? 26.587 -6.520 -41.880 1.00 83.31 72 ILE A N 1
ATOM 585 C CA . ILE A 1 72 ? 26.203 -5.108 -41.706 1.00 83.31 72 ILE A CA 1
ATOM 586 C C . ILE A 1 72 ? 24.961 -4.777 -42.550 1.00 83.31 72 ILE A C 1
ATOM 588 O O . ILE A 1 72 ? 24.012 -4.166 -42.053 1.00 83.31 72 ILE A O 1
ATOM 592 N N . ASN A 1 73 ? 24.936 -5.219 -43.809 1.00 85.00 73 ASN A N 1
ATOM 593 C CA . ASN A 1 73 ? 23.859 -4.950 -44.763 1.00 85.00 73 ASN A CA 1
ATOM 594 C C . ASN A 1 73 ? 22.591 -5.774 -44.497 1.00 85.00 73 ASN A C 1
ATOM 596 O O . ASN A 1 73 ? 21.517 -5.397 -44.961 1.00 85.00 73 ASN A O 1
ATOM 600 N N . SER A 1 74 ? 22.676 -6.851 -43.710 1.00 87.62 74 SER A N 1
ATOM 601 C CA . SER A 1 74 ? 21.531 -7.694 -43.331 1.00 87.62 74 SER A CA 1
ATOM 602 C C . SER A 1 74 ? 20.477 -6.953 -42.497 1.00 87.62 74 SER A C 1
ATOM 604 O O . SER A 1 74 ? 19.404 -7.488 -42.218 1.00 87.62 74 SER A O 1
ATOM 606 N N . GLY A 1 75 ? 20.779 -5.724 -42.063 1.00 88.25 75 GLY A N 1
ATOM 607 C CA . GLY A 1 75 ? 19.898 -4.923 -41.222 1.00 88.25 75 GLY A CA 1
ATOM 608 C C . GLY A 1 75 ? 19.853 -5.405 -39.772 1.00 88.25 75 GLY A C 1
ATOM 609 O O . GLY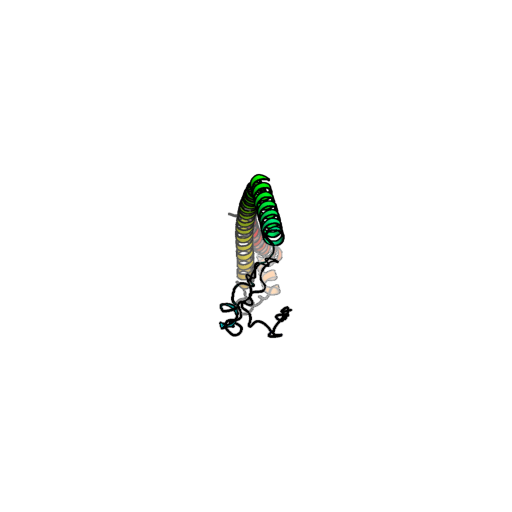 A 1 75 ? 19.006 -4.940 -39.011 1.00 88.25 75 GLY A O 1
ATOM 610 N N . TRP A 1 76 ? 20.757 -6.302 -39.364 1.00 89.38 76 TRP A N 1
ATOM 611 C CA . TRP A 1 76 ? 20.820 -6.821 -37.996 1.00 89.38 76 TRP A CA 1
ATOM 612 C C . TRP A 1 76 ? 20.982 -5.707 -36.952 1.00 89.38 76 TRP A C 1
ATOM 614 O O . TRP A 1 76 ? 20.280 -5.703 -35.945 1.00 89.38 76 TRP A O 1
ATOM 624 N N . LEU A 1 77 ? 21.809 -4.694 -37.236 1.00 82.44 77 LEU A N 1
ATOM 625 C CA . LEU A 1 77 ? 21.950 -3.510 -36.377 1.00 82.44 77 LEU A CA 1
ATOM 626 C C . LEU A 1 77 ? 20.642 -2.716 -36.241 1.00 82.44 77 LEU A C 1
ATOM 628 O O . LEU A 1 77 ? 20.298 -2.272 -35.146 1.00 82.44 77 LEU A O 1
ATOM 632 N N . ASN A 1 78 ? 19.889 -2.564 -37.333 1.00 89.00 78 ASN A N 1
ATOM 633 C CA . ASN A 1 78 ? 18.589 -1.892 -37.301 1.00 89.00 78 ASN A CA 1
ATOM 634 C C . ASN A 1 78 ? 17.579 -2.693 -36.472 1.00 89.00 78 ASN A C 1
ATOM 636 O O . ASN A 1 78 ? 16.828 -2.102 -35.699 1.00 89.00 78 ASN A O 1
ATOM 640 N N . ARG A 1 79 ? 17.600 -4.029 -36.582 1.00 89.56 79 ARG A N 1
ATOM 641 C CA . ARG A 1 79 ? 16.759 -4.914 -35.768 1.00 89.56 79 ARG A CA 1
ATOM 642 C C . ARG A 1 79 ? 17.095 -4.795 -34.285 1.00 89.56 79 ARG A C 1
ATOM 644 O O . ARG A 1 79 ? 16.193 -4.532 -33.504 1.00 89.56 79 ARG A O 1
ATOM 651 N N . LEU A 1 80 ? 18.370 -4.891 -33.911 1.00 89.44 80 LEU A N 1
ATOM 652 C CA . LEU A 1 80 ? 18.785 -4.727 -32.516 1.00 89.44 80 LEU A CA 1
ATOM 653 C C . LEU A 1 80 ? 18.432 -3.351 -31.954 1.00 89.44 80 LEU A C 1
ATOM 655 O O . LEU A 1 80 ? 18.053 -3.235 -30.795 1.00 89.44 80 LEU A O 1
ATOM 659 N N . THR A 1 81 ? 18.555 -2.301 -32.765 1.00 92.12 81 THR A N 1
ATOM 660 C CA . THR A 1 81 ? 18.199 -0.940 -32.345 1.00 92.12 81 THR A CA 1
ATOM 661 C C . THR A 1 81 ? 16.691 -0.813 -32.124 1.00 92.12 81 THR A C 1
ATOM 663 O O . THR A 1 81 ? 16.267 -0.178 -31.160 1.00 92.12 81 THR A O 1
ATOM 666 N N . ALA A 1 82 ? 15.879 -1.439 -32.981 1.00 93.88 82 ALA A N 1
ATOM 667 C CA . ALA A 1 82 ? 14.429 -1.489 -32.820 1.00 93.88 82 ALA A CA 1
ATOM 668 C C . ALA A 1 82 ? 14.018 -2.312 -31.588 1.00 93.88 82 ALA A C 1
ATOM 670 O O . ALA A 1 82 ? 13.239 -1.823 -30.776 1.00 93.88 82 ALA A O 1
ATOM 671 N N . GLU A 1 83 ? 14.590 -3.505 -31.405 1.00 95.12 83 GLU A N 1
ATOM 672 C CA . GLU A 1 83 ? 14.350 -4.361 -30.234 1.00 95.12 83 GLU A CA 1
ATOM 673 C C . GLU A 1 83 ? 14.766 -3.660 -28.937 1.00 95.12 83 GLU A C 1
ATOM 675 O O . GLU A 1 83 ? 14.019 -3.659 -27.962 1.00 95.12 83 GLU A O 1
ATOM 680 N N . LYS A 1 84 ? 15.927 -2.993 -28.931 1.00 95.69 84 LYS A N 1
ATOM 681 C CA . LYS A 1 84 ? 16.377 -2.184 -27.796 1.00 95.69 84 LYS A CA 1
ATOM 682 C C . LYS A 1 84 ? 15.359 -1.092 -27.464 1.00 95.69 84 LYS A C 1
ATOM 684 O O . LYS A 1 84 ? 14.999 -0.950 -26.301 1.00 95.69 84 LYS A O 1
ATOM 689 N N . LYS A 1 85 ? 14.896 -0.344 -28.469 1.00 97.44 85 LYS A N 1
ATOM 690 C CA . LYS A 1 85 ? 13.906 0.722 -28.278 1.00 97.44 85 LYS A CA 1
ATOM 691 C C . LYS A 1 85 ? 12.596 0.177 -27.699 1.00 97.44 85 LYS A C 1
ATOM 693 O O . LYS A 1 85 ? 12.049 0.776 -26.783 1.00 97.44 85 LYS A O 1
ATOM 698 N N . GLU A 1 86 ? 12.119 -0.961 -28.201 1.00 97.62 86 GLU A N 1
ATOM 699 C CA . GLU A 1 86 ? 10.917 -1.626 -27.681 1.00 97.62 86 GLU A CA 1
ATOM 700 C C . GLU A 1 86 ? 11.092 -2.060 -26.215 1.00 97.62 86 GLU A C 1
ATOM 702 O O . GLU A 1 86 ? 10.179 -1.908 -25.404 1.00 97.62 86 GLU A O 1
ATOM 707 N N . ILE A 1 87 ? 12.268 -2.579 -25.849 1.00 97.00 87 ILE A N 1
ATOM 708 C CA . ILE A 1 87 ? 12.586 -2.945 -24.462 1.00 97.00 87 ILE A CA 1
ATOM 709 C C . ILE A 1 87 ? 12.631 -1.705 -23.562 1.00 97.00 87 ILE A C 1
ATOM 711 O O . ILE A 1 87 ? 12.108 -1.755 -22.453 1.00 97.00 87 ILE A O 1
ATOM 715 N N . GLU A 1 88 ? 13.239 -0.607 -24.017 1.00 97.12 88 GLU A N 1
ATOM 716 C CA . GLU A 1 88 ? 13.300 0.654 -23.265 1.00 97.12 88 GLU A CA 1
ATOM 717 C C . GLU A 1 88 ? 11.899 1.227 -23.001 1.00 97.12 88 GLU A C 1
ATOM 719 O O . GLU A 1 88 ? 11.625 1.672 -21.889 1.00 97.12 88 GLU A O 1
ATOM 724 N N . GLU A 1 89 ? 10.998 1.157 -23.984 1.00 97.81 89 GLU A N 1
ATOM 725 C CA . GLU A 1 89 ? 9.598 1.577 -23.838 1.00 97.81 89 GLU A CA 1
ATOM 726 C C . GLU A 1 89 ? 8.858 0.716 -22.803 1.00 97.81 89 GLU A C 1
ATOM 728 O O . GLU A 1 89 ? 8.323 1.244 -21.829 1.00 97.81 89 GLU A O 1
ATOM 733 N N . LYS A 1 90 ? 8.938 -0.617 -22.926 1.00 97.19 90 LYS A N 1
ATOM 734 C CA . LYS A 1 90 ? 8.337 -1.544 -21.949 1.00 97.19 90 LYS A CA 1
ATOM 735 C C . LYS A 1 90 ? 8.912 -1.376 -20.544 1.00 97.19 90 LYS A C 1
ATOM 737 O O . LYS A 1 90 ? 8.194 -1.536 -19.560 1.00 97.19 90 LYS A O 1
ATOM 742 N N . LEU A 1 91 ? 10.208 -1.089 -20.431 1.00 97.44 91 LEU A N 1
ATOM 743 C CA . LEU A 1 91 ? 10.848 -0.828 -19.145 1.00 97.44 91 LEU A CA 1
ATOM 744 C C . LEU A 1 91 ? 10.292 0.450 -18.507 1.00 97.44 91 LEU A C 1
ATOM 746 O O . LEU A 1 91 ? 10.052 0.456 -17.302 1.00 97.44 91 LEU A O 1
ATOM 750 N N . GLY A 1 92 ? 10.045 1.493 -19.305 1.00 95.25 92 GLY A N 1
ATOM 751 C CA . GLY A 1 92 ? 9.387 2.718 -18.852 1.00 95.25 92 GLY A CA 1
ATOM 752 C C . GLY A 1 92 ? 7.996 2.459 -18.269 1.00 95.25 92 GLY A C 1
ATOM 753 O O . GLY A 1 92 ? 7.713 2.899 -17.155 1.00 95.25 92 GLY A O 1
ATOM 754 N N . ASP A 1 93 ? 7.168 1.677 -18.965 1.00 96.81 93 ASP A N 1
ATOM 755 C CA . ASP A 1 93 ? 5.826 1.306 -18.491 1.00 96.81 93 ASP A CA 1
ATOM 756 C C . ASP A 1 93 ? 5.873 0.497 -17.184 1.00 96.81 93 ASP A C 1
ATOM 758 O O . ASP A 1 93 ? 5.094 0.740 -16.261 1.00 96.81 93 ASP A O 1
ATOM 762 N N . CYS A 1 94 ? 6.815 -0.446 -17.075 1.00 96.50 94 CYS A N 1
ATOM 763 C CA . CYS A 1 94 ? 7.018 -1.227 -15.854 1.00 96.50 94 CYS A CA 1
ATOM 764 C C . CYS A 1 94 ? 7.423 -0.351 -14.663 1.00 96.50 94 CYS A C 1
ATOM 766 O O . CYS A 1 94 ? 6.922 -0.569 -13.563 1.00 96.50 94 CYS A O 1
ATOM 768 N N . ILE A 1 95 ? 8.308 0.630 -14.869 1.00 97.56 95 ILE A N 1
ATOM 769 C CA . ILE A 1 95 ? 8.721 1.565 -13.812 1.00 97.56 95 ILE A CA 1
ATOM 770 C C . ILE A 1 95 ? 7.515 2.379 -13.334 1.00 97.56 95 ILE A C 1
ATOM 772 O O . ILE A 1 95 ? 7.257 2.430 -12.136 1.00 97.56 95 ILE A O 1
ATOM 776 N N . ALA A 1 96 ? 6.719 2.925 -14.257 1.00 97.44 96 ALA A N 1
ATOM 777 C CA . ALA A 1 96 ? 5.522 3.686 -13.902 1.00 97.44 96 ALA A CA 1
ATOM 778 C C . ALA A 1 96 ? 4.501 2.848 -13.108 1.00 97.44 96 ALA A C 1
ATOM 780 O O . ALA A 1 96 ? 3.873 3.349 -12.176 1.00 97.44 96 ALA A O 1
ATOM 781 N N . LEU A 1 97 ? 4.346 1.563 -13.445 1.00 97.50 97 LEU A N 1
ATOM 782 C CA . LEU A 1 97 ? 3.480 0.652 -12.696 1.00 97.50 97 LEU A CA 1
ATOM 783 C C . LEU A 1 97 ? 3.999 0.391 -11.275 1.00 97.50 97 LEU A C 1
ATOM 785 O O . LEU A 1 97 ? 3.201 0.343 -10.340 1.00 97.50 97 LEU A O 1
ATOM 789 N N . VAL A 1 98 ? 5.313 0.215 -11.109 1.00 97.19 98 VAL A N 1
ATOM 790 C CA . VAL A 1 98 ? 5.934 0.039 -9.787 1.00 97.19 98 VAL A CA 1
ATOM 791 C C . VAL A 1 98 ? 5.716 1.283 -8.928 1.00 97.19 98 VAL A C 1
ATOM 793 O O . VAL A 1 98 ? 5.259 1.141 -7.798 1.00 97.19 98 VAL A O 1
ATOM 796 N N . ASP A 1 99 ? 5.920 2.480 -9.480 1.00 97.38 99 ASP A N 1
ATOM 797 C CA . ASP A 1 99 ? 5.706 3.741 -8.757 1.00 97.38 99 ASP A CA 1
ATOM 798 C C . ASP A 1 99 ? 4.257 3.883 -8.246 1.00 97.38 99 ASP A C 1
ATOM 800 O O . ASP A 1 99 ? 4.019 4.353 -7.132 1.00 97.38 99 ASP A O 1
ATOM 804 N N . GLU A 1 100 ? 3.257 3.480 -9.038 1.00 96.69 100 GLU A N 1
ATOM 805 C CA . GLU A 1 100 ? 1.850 3.507 -8.608 1.00 96.69 100 GLU A CA 1
ATOM 806 C C . GLU A 1 100 ? 1.539 2.459 -7.527 1.00 96.69 100 GLU A C 1
ATOM 808 O O . GLU A 1 100 ? 0.765 2.727 -6.602 1.00 96.69 100 GLU A O 1
ATOM 813 N N . LEU A 1 101 ? 2.164 1.281 -7.599 1.00 96.69 101 LEU A N 1
ATOM 814 C CA . LEU A 1 101 ? 2.035 0.255 -6.564 1.00 96.69 101 LEU A CA 1
ATOM 815 C C . LEU A 1 101 ? 2.664 0.702 -5.242 1.00 96.69 101 LEU A C 1
ATOM 817 O O . LEU A 1 101 ? 2.028 0.538 -4.202 1.00 96.69 101 LEU A O 1
ATOM 821 N N . GLU A 1 102 ? 3.851 1.310 -5.277 1.00 96.75 102 GLU A N 1
ATOM 822 C CA . GLU A 1 102 ? 4.516 1.849 -4.084 1.00 96.75 102 GLU A CA 1
ATOM 823 C C . GLU A 1 102 ? 3.659 2.935 -3.416 1.00 96.75 102 GLU A C 1
ATOM 825 O O . GLU A 1 102 ? 3.417 2.882 -2.209 1.00 96.75 102 GLU A O 1
ATOM 830 N N . LYS A 1 103 ? 3.081 3.861 -4.197 1.00 96.06 103 LYS A N 1
ATOM 831 C CA . LYS A 1 103 ? 2.134 4.861 -3.666 1.00 96.06 103 LYS A CA 1
ATOM 832 C C . LYS A 1 103 ? 0.909 4.219 -3.020 1.00 96.06 103 LYS A C 1
ATOM 834 O O . LYS A 1 103 ? 0.418 4.713 -2.004 1.00 96.06 103 LYS A O 1
ATOM 839 N N . SER A 1 104 ? 0.372 3.156 -3.617 1.00 95.44 104 SER A N 1
ATOM 840 C CA . SER A 1 104 ? -0.765 2.431 -3.045 1.00 95.44 104 SER A CA 1
ATOM 841 C C . SER A 1 104 ? -0.384 1.712 -1.750 1.00 95.44 104 SER A C 1
ATOM 843 O O . SER A 1 104 ? -1.180 1.691 -0.811 1.00 95.44 104 SER A O 1
ATOM 845 N N . GLU A 1 105 ? 0.805 1.114 -1.689 1.00 97.00 105 GLU A N 1
ATOM 846 C CA . GLU A 1 105 ? 1.314 0.448 -0.490 1.00 97.00 105 GLU A CA 1
ATOM 847 C C . GLU A 1 105 ? 1.486 1.445 0.657 1.00 97.00 105 GLU A C 1
ATOM 849 O O . GLU A 1 105 ? 1.012 1.190 1.766 1.00 97.00 105 GLU A O 1
ATOM 854 N N . ASP A 1 106 ? 2.089 2.603 0.383 1.00 97.06 106 ASP A N 1
ATOM 855 C CA . ASP A 1 106 ? 2.308 3.651 1.376 1.00 97.06 106 ASP A CA 1
ATOM 856 C C . ASP A 1 106 ? 0.988 4.111 2.012 1.00 97.06 106 ASP A C 1
ATOM 858 O O . ASP A 1 106 ? 0.890 4.184 3.238 1.00 97.06 106 ASP A O 1
ATOM 862 N N . LYS A 1 107 ? -0.068 4.316 1.211 1.00 95.62 107 LYS A N 1
ATOM 863 C CA . LYS A 1 107 ? -1.407 4.678 1.716 1.00 95.62 107 LYS A CA 1
ATOM 864 C C . LYS A 1 107 ? -1.995 3.615 2.644 1.00 95.62 107 LYS A C 1
ATOM 866 O O . LYS A 1 107 ? -2.577 3.940 3.681 1.00 95.62 107 LYS A O 1
ATOM 871 N N . LEU A 1 108 ? -1.852 2.339 2.286 1.00 97.88 108 LEU A N 1
ATOM 872 C CA . LEU A 1 108 ? -2.333 1.231 3.112 1.00 97.88 108 LEU A CA 1
ATOM 873 C C . LEU A 1 108 ? -1.525 1.109 4.407 1.00 97.88 108 LEU A C 1
ATOM 875 O O . LEU A 1 108 ? -2.104 0.872 5.470 1.00 97.88 108 LEU A O 1
ATOM 879 N N . ARG A 1 109 ? -0.205 1.311 4.342 1.00 98.25 109 ARG A N 1
ATOM 880 C CA . ARG A 1 109 ? 0.677 1.289 5.513 1.00 98.25 109 ARG A CA 1
ATOM 881 C C . ARG A 1 109 ? 0.324 2.408 6.493 1.00 98.25 109 ARG A C 1
ATOM 883 O O . ARG A 1 109 ? 0.171 2.129 7.682 1.00 98.25 109 ARG A O 1
ATOM 890 N N . ASP A 1 110 ? 0.091 3.619 5.995 1.00 97.94 110 ASP A N 1
ATOM 891 C CA . ASP A 1 110 ? -0.369 4.761 6.795 1.00 97.94 110 ASP A CA 1
ATOM 892 C C . ASP A 1 110 ? -1.717 4.475 7.475 1.00 97.94 110 ASP A C 1
ATOM 894 O O . ASP A 1 110 ? -1.905 4.730 8.668 1.00 97.94 110 ASP A O 1
ATOM 898 N N . ALA A 1 111 ? -2.666 3.887 6.744 1.00 98.25 111 ALA A N 1
ATOM 899 C CA . ALA A 1 111 ? -3.966 3.506 7.290 1.00 98.25 111 ALA A CA 1
ATOM 900 C C . ALA A 1 111 ? -3.841 2.464 8.414 1.00 98.25 111 ALA A C 1
ATOM 902 O O . ALA A 1 111 ? -4.467 2.603 9.472 1.00 98.25 111 ALA A O 1
ATOM 903 N N . MET A 1 112 ? -2.994 1.449 8.224 1.00 98.50 112 MET A N 1
ATOM 904 C CA . MET A 1 112 ? -2.702 0.447 9.252 1.00 98.50 112 MET A CA 1
ATOM 905 C C . MET A 1 112 ? -2.057 1.072 10.492 1.00 98.50 112 MET A C 1
ATOM 907 O O . MET A 1 112 ? -2.422 0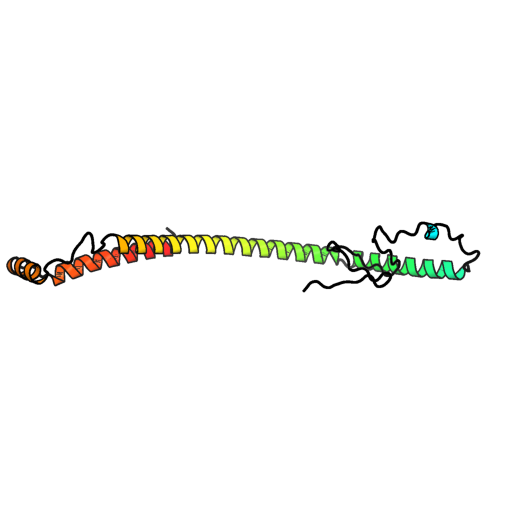.722 11.619 1.00 98.50 112 MET A O 1
ATOM 911 N N . GLU A 1 113 ? -1.132 2.013 10.310 1.00 98.50 113 GLU A N 1
ATOM 912 C CA . GLU A 1 113 ? -0.494 2.716 11.419 1.00 98.50 113 GLU A CA 1
ATOM 913 C C . GLU A 1 113 ? -1.504 3.562 12.204 1.00 98.50 113 GLU A C 1
ATOM 915 O O . GLU A 1 113 ? -1.538 3.487 13.436 1.00 98.50 113 GLU A O 1
ATOM 920 N N . ARG A 1 114 ? -2.396 4.286 11.518 1.00 98.12 114 ARG A N 1
ATOM 921 C CA . ARG A 1 114 ? -3.487 5.050 12.148 1.00 98.12 114 ARG A CA 1
ATOM 922 C C . ARG A 1 114 ? -4.395 4.155 12.993 1.00 98.12 114 ARG A C 1
ATOM 924 O O . ARG A 1 114 ? -4.674 4.496 14.143 1.00 98.12 114 ARG A O 1
ATOM 931 N N . ILE A 1 115 ? -4.809 2.997 12.472 1.00 97.94 115 ILE A N 1
ATOM 932 C CA . ILE A 1 115 ? -5.635 2.026 13.214 1.00 97.94 115 ILE A CA 1
ATOM 933 C C . ILE A 1 115 ? -4.884 1.502 14.445 1.00 97.94 115 ILE A C 1
ATOM 935 O O . ILE A 1 115 ? -5.441 1.450 15.542 1.00 97.94 115 ILE A O 1
ATOM 939 N N . ASN A 1 116 ? -3.607 1.150 14.294 1.00 97.88 116 ASN A N 1
ATOM 940 C CA . ASN A 1 116 ? -2.769 0.676 15.396 1.00 97.88 116 ASN A CA 1
ATOM 941 C C . ASN A 1 116 ? -2.576 1.747 16.482 1.00 97.88 116 ASN A C 1
ATOM 943 O O . ASN A 1 116 ? -2.625 1.438 17.673 1.00 97.88 116 ASN A O 1
ATOM 947 N N . ASN A 1 117 ? -2.395 3.007 16.088 1.00 97.06 117 ASN A N 1
ATOM 948 C CA . ASN A 1 117 ? -2.294 4.131 17.015 1.00 97.06 117 ASN A CA 1
ATOM 949 C C . ASN A 1 117 ? -3.618 4.360 17.752 1.00 97.06 117 ASN A C 1
ATOM 951 O O . ASN A 1 117 ? -3.612 4.546 18.970 1.00 97.06 117 ASN A O 1
ATOM 955 N N . TRP A 1 118 ? -4.754 4.248 17.059 1.00 96.12 118 TRP A N 1
ATOM 956 C CA . TRP A 1 118 ? -6.071 4.325 17.689 1.00 96.12 118 TRP A CA 1
ATOM 957 C C . TRP A 1 118 ? -6.286 3.197 18.706 1.00 96.12 118 TRP A C 1
ATOM 959 O O . TRP A 1 118 ? -6.694 3.452 19.839 1.00 96.12 118 TRP A O 1
ATOM 969 N N . ALA A 1 119 ? -5.920 1.960 18.363 1.00 94.62 119 ALA A N 1
ATOM 970 C CA . ALA A 1 119 ? -6.017 0.817 19.272 1.00 94.62 119 ALA A CA 1
ATOM 971 C C . ALA A 1 119 ? -5.182 0.999 20.556 1.00 94.62 119 ALA A C 1
ATOM 973 O O . ALA A 1 119 ? -5.535 0.477 21.614 1.00 94.62 119 ALA A O 1
ATOM 974 N N . LYS A 1 120 ? -4.089 1.765 20.481 1.00 95.62 120 LYS A N 1
ATOM 975 C CA . LYS A 1 120 ? -3.200 2.068 21.612 1.00 95.62 120 LYS A CA 1
ATOM 976 C C . LYS A 1 120 ? -3.625 3.286 22.435 1.00 95.62 120 LYS A C 1
ATOM 978 O O . LYS A 1 120 ? -3.036 3.513 23.489 1.00 95.62 120 LYS A O 1
ATOM 983 N N . ALA A 1 121 ? -4.629 4.051 22.001 1.00 95.62 121 ALA A N 1
ATOM 984 C CA . ALA A 1 121 ? -5.014 5.311 22.641 1.00 95.62 121 ALA A CA 1
ATOM 985 C C . ALA A 1 121 ? -5.545 5.144 24.080 1.00 95.62 121 ALA A C 1
ATOM 987 O O . ALA A 1 121 ? -5.423 6.063 24.889 1.00 95.62 121 ALA A O 1
ATOM 988 N N . TYR A 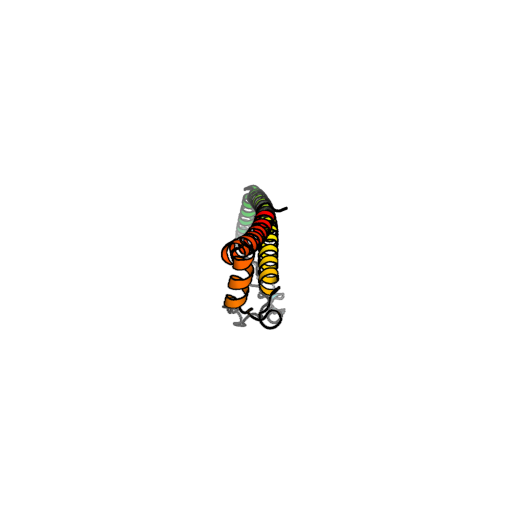1 122 ? -6.089 3.969 24.422 1.00 93.06 122 TYR A N 1
ATOM 989 C CA . TYR A 1 122 ? -6.716 3.707 25.724 1.00 93.06 122 TYR A CA 1
ATOM 990 C C . TYR A 1 122 ? -6.078 2.513 26.453 1.00 93.06 122 TYR A C 1
ATOM 992 O O . TYR A 1 122 ? -6.688 1.446 26.567 1.00 93.06 122 TYR A O 1
ATOM 1000 N N . PRO A 1 123 ? -4.841 2.651 26.966 1.00 95.38 123 PRO A N 1
ATOM 1001 C CA . PRO A 1 123 ? -4.178 1.569 27.680 1.00 95.38 123 PRO A CA 1
ATOM 1002 C C . PRO A 1 123 ? -4.816 1.336 29.056 1.00 95.38 123 PRO A C 1
ATOM 1004 O O . PRO A 1 123 ? -5.083 2.277 29.804 1.00 95.38 123 PRO A O 1
ATOM 1007 N N . LEU A 1 124 ? -4.960 0.067 29.448 1.00 94.44 124 LEU A N 1
ATOM 1008 C CA . LEU A 1 124 ? -5.556 -0.331 30.736 1.00 94.44 124 LEU A CA 1
ATOM 1009 C C . LEU A 1 124 ? -4.814 0.215 31.965 1.00 94.44 124 LEU A C 1
ATOM 1011 O O . LEU A 1 124 ? -5.407 0.349 33.032 1.00 94.44 124 LEU A O 1
ATOM 1015 N N . ALA A 1 125 ? -3.524 0.527 31.821 1.00 95.81 125 ALA A N 1
ATOM 1016 C CA . ALA A 1 125 ? -2.727 1.128 32.885 1.00 95.81 125 ALA A CA 1
ATOM 1017 C C . ALA A 1 125 ? -3.199 2.549 33.244 1.00 95.81 125 ALA A C 1
ATOM 1019 O O . ALA A 1 125 ? -3.118 2.940 34.404 1.00 95.81 125 ALA A O 1
ATOM 1020 N N . LEU A 1 126 ? -3.699 3.306 32.259 1.00 95.81 126 LEU A N 1
ATOM 1021 C CA . LEU A 1 126 ? -4.239 4.656 32.458 1.00 95.81 126 LEU A CA 1
ATOM 1022 C C . LEU A 1 126 ? -5.762 4.638 32.635 1.00 95.81 126 LEU A C 1
ATOM 1024 O O . LEU A 1 126 ? -6.305 5.450 33.380 1.00 95.81 126 LEU A O 1
ATOM 1028 N N . PHE A 1 127 ? -6.439 3.691 31.983 1.00 94.94 127 PHE A N 1
ATOM 1029 C CA . PHE A 1 127 ? -7.890 3.523 32.013 1.00 94.94 127 PHE A CA 1
ATOM 1030 C C . PHE A 1 127 ? -8.248 2.159 32.622 1.00 94.94 127 PHE A C 1
ATOM 1032 O O . PHE A 1 127 ? -8.537 1.205 31.893 1.00 94.94 127 PHE A O 1
ATOM 1039 N N . PRO A 1 128 ? -8.198 2.024 33.960 1.00 95.25 128 PRO A N 1
ATOM 1040 C CA . PRO A 1 128 ? -8.514 0.767 34.618 1.00 95.25 128 PRO A CA 1
ATOM 1041 C C . PRO A 1 128 ? -9.977 0.383 34.389 1.00 95.25 128 PRO A C 1
ATOM 1043 O O . PRO A 1 128 ? -10.856 1.231 34.220 1.00 95.25 128 PRO A O 1
ATOM 1046 N N . LYS A 1 129 ? -10.252 -0.923 34.424 1.00 96.44 129 LYS A N 1
ATOM 1047 C CA . LYS A 1 129 ? -11.602 -1.446 34.207 1.00 96.44 129 LYS A CA 1
ATOM 1048 C C . LYS A 1 129 ? -12.564 -0.922 35.290 1.00 96.44 129 LYS A C 1
ATOM 1050 O O . LYS A 1 129 ? -12.310 -1.163 36.472 1.00 96.44 129 LYS A O 1
ATOM 1055 N N . PRO A 1 130 ? -13.672 -0.255 34.923 1.00 95.56 130 PRO A N 1
ATOM 1056 C CA . PRO A 1 130 ? -14.639 0.240 35.897 1.00 95.56 130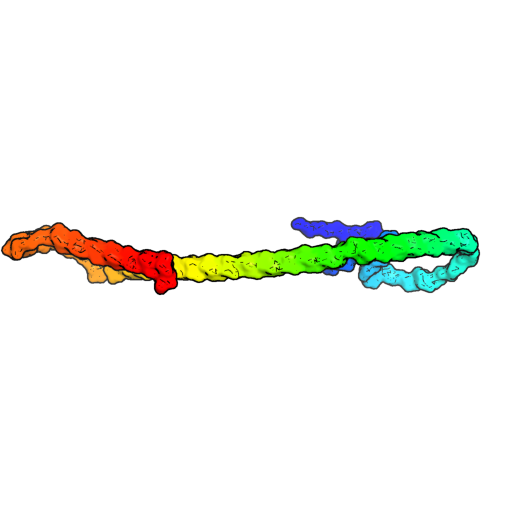 PRO A CA 1
ATOM 1057 C C . PRO A 1 130 ? -15.484 -0.897 36.497 1.00 95.56 130 PRO A C 1
ATOM 1059 O O . PRO A 1 130 ? -15.608 -1.983 35.923 1.00 95.56 130 PRO A O 1
ATOM 1062 N N . ASP A 1 131 ? -16.125 -0.631 37.640 1.00 97.69 131 ASP A N 1
ATOM 1063 C CA . ASP A 1 131 ? -17.140 -1.524 38.216 1.00 97.69 131 ASP A CA 1
ATOM 1064 C C . ASP A 1 131 ? -18.447 -1.446 37.409 1.00 97.69 131 ASP A C 1
ATOM 1066 O O . ASP A 1 131 ? -19.340 -0.632 37.670 1.00 97.69 131 ASP A O 1
ATOM 1070 N N . LEU A 1 132 ? -18.554 -2.326 36.414 1.00 97.19 132 LEU A N 1
ATOM 1071 C CA . LEU A 1 132 ? -19.698 -2.389 35.505 1.00 97.19 132 LEU A CA 1
ATOM 1072 C C . LEU A 1 132 ? -21.011 -2.758 36.212 1.00 97.19 132 LEU A C 1
ATOM 1074 O O . LEU A 1 132 ? -22.075 -2.361 35.743 1.00 97.19 132 LEU A O 1
ATOM 1078 N N . LYS A 1 133 ? -20.973 -3.466 37.353 1.00 97.38 133 LYS A N 1
ATOM 1079 C CA . LYS A 1 133 ? -22.198 -3.820 38.095 1.00 97.38 133 LYS A CA 1
ATOM 1080 C C . LYS A 1 133 ? -22.813 -2.583 38.733 1.00 97.38 133 LYS A C 1
ATOM 1082 O O . LYS A 1 133 ? -24.022 -2.367 38.639 1.00 97.38 133 LYS A O 1
ATOM 1087 N N . ARG A 1 134 ? -21.974 -1.758 39.362 1.00 97.88 134 ARG A N 1
ATOM 1088 C CA . ARG A 1 134 ? -22.411 -0.484 39.936 1.00 97.88 134 ARG A CA 1
ATOM 1089 C C . ARG A 1 134 ? -22.897 0.474 38.848 1.00 97.88 134 ARG A C 1
ATOM 1091 O O . ARG A 1 134 ? -23.954 1.075 39.025 1.00 97.88 134 ARG A O 1
ATOM 1098 N N . ALA A 1 135 ? -22.171 0.577 37.732 1.00 97.62 135 ALA A N 1
ATOM 1099 C CA . ALA A 1 135 ? -22.563 1.419 36.600 1.00 97.62 135 ALA A CA 1
ATOM 1100 C C . ALA A 1 135 ? -23.926 1.006 36.018 1.00 97.62 135 ALA A C 1
ATOM 1102 O O . ALA A 1 135 ? -24.809 1.850 35.875 1.00 97.62 135 ALA A O 1
ATOM 1103 N N . ALA A 1 136 ? -24.138 -0.292 35.773 1.00 97.75 136 ALA A N 1
ATOM 1104 C CA . ALA A 1 136 ? -25.399 -0.811 35.245 1.00 97.75 136 ALA A CA 1
ATOM 1105 C C . ALA A 1 136 ? -26.597 -0.492 36.153 1.00 97.75 136 ALA A C 1
ATOM 1107 O O . ALA A 1 136 ? -27.663 -0.137 35.656 1.00 97.75 136 ALA A O 1
ATOM 1108 N N . LYS A 1 137 ? -26.426 -0.574 37.482 1.00 98.00 137 LYS A N 1
ATOM 1109 C CA . LYS A 1 137 ? -27.485 -0.218 38.437 1.00 98.00 137 LYS A CA 1
ATOM 1110 C C . LYS A 1 137 ? -27.878 1.261 38.326 1.00 98.00 137 LYS A C 1
ATOM 1112 O O . LYS A 1 137 ? -29.055 1.557 38.172 1.00 98.00 137 LYS A O 1
ATOM 1117 N N . ILE A 1 138 ? -26.897 2.165 38.356 1.00 97.88 138 ILE A N 1
ATOM 1118 C CA . ILE A 1 138 ? -27.130 3.620 38.304 1.00 97.88 138 ILE A CA 1
ATOM 1119 C C . ILE A 1 138 ? -27.804 4.032 36.986 1.00 97.88 138 ILE A C 1
ATOM 1121 O O . ILE A 1 138 ? -28.736 4.836 36.988 1.00 97.88 138 ILE A O 1
ATOM 1125 N N . LEU A 1 139 ? -27.349 3.468 35.862 1.00 97.50 139 LEU A N 1
ATOM 1126 C CA . LEU A 1 139 ? -27.930 3.736 34.545 1.00 97.50 139 LEU A CA 1
ATOM 1127 C C . LEU A 1 139 ? -29.380 3.259 34.464 1.00 97.50 139 LEU A C 1
ATOM 1129 O O . LEU A 1 139 ? -30.243 4.008 34.005 1.00 97.50 139 LEU A O 1
ATOM 1133 N N . LYS A 1 140 ? -29.660 2.058 34.982 1.00 97.50 140 LYS A N 1
ATOM 1134 C CA . LYS A 1 140 ? -31.010 1.492 35.001 1.00 97.50 140 LYS A CA 1
ATOM 1135 C C . LYS A 1 140 ? -31.976 2.337 35.827 1.00 97.50 140 LYS A C 1
ATOM 1137 O O . LYS A 1 140 ? -33.092 2.579 35.377 1.00 97.50 140 LYS A O 1
ATOM 1142 N N . ASP A 1 141 ? -31.535 2.827 36.986 1.00 97.88 141 ASP A N 1
ATOM 1143 C CA . ASP A 1 141 ? -32.324 3.732 37.836 1.00 97.88 141 ASP A CA 1
ATOM 1144 C C . ASP A 1 141 ? -32.649 5.061 37.117 1.00 97.88 141 ASP A C 1
ATOM 1146 O O . ASP A 1 141 ? -33.624 5.729 37.455 1.00 97.88 141 ASP A O 1
ATOM 1150 N N . SER A 1 142 ? -31.873 5.413 36.084 1.00 96.94 142 SER A N 1
ATOM 1151 C CA . SER A 1 142 ? -32.062 6.594 35.230 1.00 96.94 142 SER A CA 1
ATOM 1152 C C . SER A 1 142 ? -32.763 6.289 33.894 1.00 96.94 142 SER A C 1
ATOM 1154 O O . SER A 1 142 ? -32.846 7.167 33.039 1.00 96.94 142 SER A O 1
ATOM 1156 N N . GLY A 1 143 ? -33.251 5.060 33.683 1.00 97.31 143 GLY A N 1
ATOM 1157 C CA . GLY A 1 143 ? -33.956 4.662 32.458 1.00 97.31 143 GLY A CA 1
ATOM 1158 C C . GLY A 1 143 ? -33.062 4.358 31.246 1.00 97.31 143 GLY A C 1
ATOM 1159 O O . GLY A 1 143 ? -33.568 4.328 30.129 1.00 97.31 143 GLY A O 1
ATOM 1160 N N . MET A 1 144 ? -31.761 4.121 31.443 1.00 97.31 144 MET A N 1
ATOM 1161 C CA . MET A 1 144 ? -30.806 3.730 30.392 1.00 97.31 14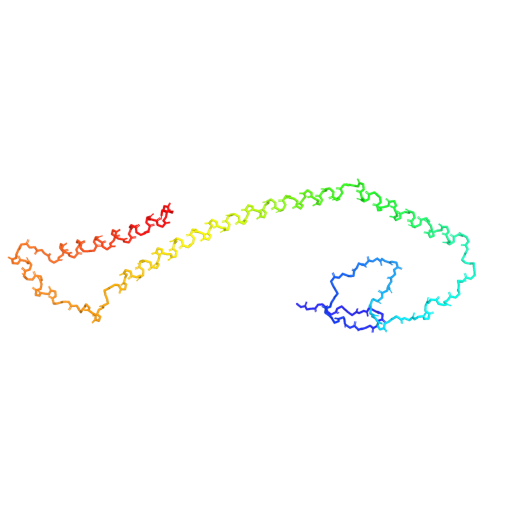4 MET A CA 1
ATOM 1162 C C . MET A 1 144 ? -30.199 2.353 30.680 1.00 97.31 144 MET A C 1
ATOM 1164 O O . MET A 1 144 ? -30.188 1.896 31.826 1.00 97.31 144 MET A O 1
ATOM 1168 N N . THR A 1 145 ? -29.644 1.687 29.666 1.00 97.56 145 THR A N 1
ATOM 1169 C CA . THR A 1 145 ? -28.902 0.433 29.861 1.00 97.56 145 THR A CA 1
ATOM 1170 C C . THR A 1 145 ? -27.415 0.603 29.563 1.00 97.56 145 THR A C 1
ATOM 1172 O O . THR A 1 145 ? -27.004 1.455 28.777 1.00 97.56 145 THR A O 1
ATOM 1175 N N . LEU A 1 146 ? -26.587 -0.214 30.220 1.00 96.88 146 LEU A N 1
ATOM 1176 C CA . LEU A 1 146 ? -25.155 -0.270 29.922 1.00 96.88 146 LEU A CA 1
ATOM 1177 C C . LEU A 1 146 ? -24.904 -0.789 28.495 1.00 96.88 146 LEU A C 1
ATOM 1179 O O . LEU A 1 146 ? -23.950 -0.355 27.853 1.00 96.88 146 LEU A O 1
ATOM 1183 N N . ASP A 1 147 ? -25.784 -1.663 28.001 1.00 97.19 147 ASP A N 1
ATOM 1184 C CA . ASP A 1 147 ? -25.698 -2.253 26.666 1.00 97.19 147 ASP A CA 1
ATOM 1185 C C . ASP A 1 147 ? -25.902 -1.199 25.569 1.00 97.19 147 ASP A C 1
ATOM 118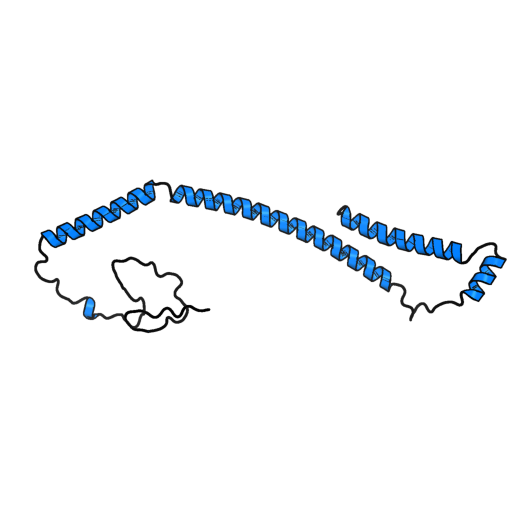7 O O . ASP A 1 147 ? -25.148 -1.191 24.599 1.00 97.19 147 ASP A O 1
ATOM 1191 N N . ASP A 1 148 ? -26.844 -0.262 25.746 1.00 97.00 148 ASP A N 1
ATOM 1192 C CA . ASP A 1 148 ? -27.076 0.833 24.789 1.00 97.00 148 ASP A CA 1
ATOM 1193 C C . ASP A 1 148 ? -25.834 1.722 24.644 1.00 97.00 148 ASP A C 1
ATOM 1195 O O . ASP A 1 148 ? -25.400 2.024 23.531 1.00 97.00 148 ASP A O 1
ATOM 1199 N N . ILE A 1 149 ? -25.221 2.092 25.774 1.00 96.50 149 ILE A N 1
ATOM 1200 C CA . ILE A 1 149 ? -23.998 2.907 25.804 1.00 96.50 149 ILE A CA 1
ATOM 1201 C C . ILE A 1 149 ? -22.824 2.143 25.189 1.00 96.50 149 ILE A C 1
ATOM 1203 O O . ILE A 1 149 ? -22.049 2.708 24.418 1.00 96.50 149 ILE A O 1
ATOM 1207 N N . GLN A 1 150 ? -22.684 0.853 25.502 1.00 96.75 150 GLN A N 1
ATOM 1208 C CA . GLN A 1 150 ? -21.624 0.029 24.931 1.00 96.75 150 GLN A CA 1
ATOM 1209 C C . GLN A 1 150 ? -21.794 -0.125 23.414 1.00 96.75 150 GLN A C 1
ATOM 1211 O O . GLN A 1 150 ? -20.813 -0.027 22.679 1.00 96.75 150 GLN A O 1
ATOM 1216 N N . ALA A 1 151 ? -23.017 -0.350 22.933 1.00 97.75 151 ALA A N 1
ATOM 1217 C CA . ALA A 1 151 ? -23.306 -0.473 21.509 1.00 97.75 151 ALA A CA 1
ATOM 1218 C C . ALA A 1 151 ? -23.048 0.839 20.756 1.00 97.75 151 ALA A C 1
ATOM 1220 O O . ALA A 1 151 ? -22.545 0.814 19.634 1.00 97.75 151 ALA A O 1
ATOM 1221 N N . ASP A 1 152 ? -23.378 1.984 21.353 1.00 97.94 152 ASP A N 1
ATOM 1222 C CA . ASP A 1 152 ? -23.056 3.303 20.803 1.00 97.94 152 ASP A CA 1
ATOM 1223 C C . ASP A 1 152 ? -21.539 3.538 20.716 1.00 97.94 152 ASP A C 1
ATOM 1225 O O . ASP A 1 152 ? -21.010 3.801 19.635 1.00 97.94 152 ASP A O 1
ATOM 1229 N N . ALA A 1 153 ? -20.811 3.295 21.811 1.00 96.00 153 ALA A N 1
ATOM 1230 C CA . ALA A 1 153 ? -19.355 3.428 21.842 1.00 96.00 153 ALA A CA 1
ATOM 1231 C C . ALA A 1 153 ? -18.659 2.510 20.820 1.00 96.00 153 ALA A C 1
ATOM 1233 O O . ALA A 1 153 ? -17.743 2.938 20.118 1.00 96.00 153 ALA A O 1
ATOM 1234 N N . MET A 1 154 ? -19.106 1.254 20.697 1.00 97.31 154 MET A N 1
ATOM 1235 C CA . MET A 1 154 ? -18.550 0.318 19.716 1.00 97.31 154 MET A CA 1
ATOM 1236 C C . MET A 1 154 ? -18.858 0.726 18.275 1.00 97.31 154 MET A C 1
ATOM 1238 O O . MET A 1 154 ? -17.996 0.548 17.417 1.00 97.31 154 MET A O 1
ATOM 1242 N N . ARG A 1 155 ? -20.040 1.294 17.997 1.00 98.06 155 ARG A N 1
ATOM 1243 C CA . ARG A 1 155 ? -20.363 1.831 16.667 1.00 98.06 155 ARG A CA 1
ATOM 1244 C C . ARG A 1 155 ? -19.399 2.941 16.273 1.00 98.06 155 ARG A C 1
ATOM 1246 O O . ARG A 1 155 ? -18.806 2.843 15.211 1.00 98.06 155 ARG A O 1
ATOM 1253 N N . HIS A 1 156 ? -19.130 3.897 17.161 1.00 97.44 156 HIS A N 1
ATOM 1254 C CA . HIS A 1 156 ? -18.149 4.952 16.888 1.00 97.44 156 HIS A CA 1
ATOM 1255 C C . HIS A 1 156 ? -16.734 4.433 16.610 1.00 97.44 156 HIS A C 1
ATOM 1257 O O . HIS A 1 156 ? -16.056 4.955 15.728 1.00 97.44 156 HIS A O 1
ATOM 1263 N N . VAL A 1 157 ? -16.283 3.392 17.316 1.00 96.81 157 VAL A N 1
ATOM 1264 C CA . VAL A 1 157 ? -14.982 2.767 17.020 1.00 96.81 157 VAL A CA 1
ATOM 1265 C C . VAL A 1 157 ? -14.985 2.135 15.625 1.00 96.81 157 VAL A C 1
ATOM 1267 O O . VAL A 1 157 ? -14.026 2.301 14.873 1.00 96.81 157 VAL A O 1
ATOM 1270 N N . LEU A 1 158 ? -16.054 1.420 15.270 1.00 97.81 158 LEU A N 1
ATOM 1271 C CA . LEU A 1 158 ? -16.177 0.772 13.964 1.00 97.81 158 LEU A CA 1
ATOM 1272 C C . LEU A 1 158 ? -16.295 1.784 12.821 1.00 97.81 158 LEU A C 1
ATOM 1274 O O . LEU A 1 158 ? -15.639 1.597 11.799 1.00 97.81 158 LEU A O 1
ATOM 1278 N N . ASP A 1 159 ? -17.071 2.852 13.005 1.00 98.06 159 ASP A N 1
ATOM 1279 C CA . ASP A 1 159 ? -17.200 3.950 12.043 1.00 98.06 159 ASP A CA 1
ATOM 1280 C C . ASP A 1 159 ? -15.836 4.602 11.800 1.00 98.06 159 ASP A C 1
ATOM 1282 O O . ASP A 1 159 ? -15.412 4.773 10.664 1.00 98.06 159 ASP A O 1
ATOM 1286 N N . GLY A 1 160 ? -15.077 4.834 12.869 1.00 97.06 160 GLY A N 1
ATOM 1287 C CA . GLY A 1 160 ? -13.718 5.343 12.787 1.00 97.06 160 GLY A CA 1
ATOM 1288 C C . GLY A 1 160 ? -12.752 4.474 11.979 1.00 97.06 160 GLY A C 1
ATOM 1289 O O . GLY A 1 160 ? -12.022 4.969 11.117 1.00 97.06 160 GLY A O 1
ATOM 1290 N N . VAL A 1 161 ? -12.736 3.166 12.246 1.00 98.06 161 VAL A N 1
ATOM 1291 C CA . VAL A 1 161 ? -11.908 2.214 11.487 1.00 98.06 161 VAL A CA 1
ATOM 1292 C C . VAL A 1 161 ? -12.350 2.166 10.027 1.00 98.06 161 VAL A C 1
ATOM 1294 O O . VAL A 1 161 ? -11.505 2.179 9.131 1.00 98.06 161 VAL A O 1
ATOM 1297 N N . LYS A 1 162 ? -13.663 2.139 9.782 1.00 97.94 162 LYS A N 1
ATOM 1298 C CA . LYS A 1 162 ? -14.243 2.162 8.440 1.00 97.94 162 LYS A CA 1
ATOM 1299 C C . LYS A 1 162 ? -13.792 3.403 7.671 1.00 97.94 162 LYS A C 1
ATOM 1301 O O . LYS A 1 162 ? -13.322 3.254 6.548 1.00 97.94 162 LYS A O 1
ATOM 1306 N N . ASP A 1 163 ? -13.863 4.585 8.274 1.00 97.94 163 ASP A N 1
ATOM 1307 C CA . ASP A 1 163 ? -13.471 5.841 7.631 1.00 97.94 163 ASP A CA 1
ATOM 1308 C C . ASP A 1 163 ? -11.986 5.847 7.242 1.00 97.94 163 ASP A C 1
ATOM 1310 O O . ASP A 1 163 ? -11.638 6.264 6.137 1.00 97.94 163 ASP A O 1
ATOM 1314 N N . ILE A 1 164 ? -11.103 5.328 8.107 1.00 98.06 164 ILE A N 1
ATOM 1315 C CA . ILE A 1 164 ? -9.670 5.188 7.794 1.00 98.06 164 ILE A CA 1
ATOM 1316 C C . ILE A 1 164 ? -9.461 4.263 6.588 1.00 98.06 164 ILE A C 1
ATOM 1318 O O . ILE A 1 164 ? -8.682 4.586 5.690 1.00 98.06 164 ILE A O 1
ATOM 1322 N N . VAL A 1 165 ? -10.151 3.121 6.559 1.00 97.88 165 VAL A N 1
ATOM 1323 C CA . VAL A 1 165 ? -10.040 2.147 5.463 1.00 97.88 165 VAL A CA 1
ATOM 1324 C C . VAL A 1 165 ? -10.600 2.719 4.161 1.00 97.88 165 VAL A C 1
ATOM 1326 O O . VAL A 1 165 ? -9.976 2.573 3.113 1.00 97.88 165 VAL A O 1
ATOM 1329 N N . GLU A 1 166 ? -11.749 3.394 4.204 1.00 97.56 166 GLU A N 1
ATOM 1330 C CA . GLU A 1 166 ? -12.346 4.000 3.014 1.00 97.56 166 GLU A CA 1
ATOM 1331 C C . GLU A 1 166 ? -11.457 5.088 2.407 1.00 97.56 166 GLU A C 1
ATOM 1333 O O . GLU A 1 166 ? -11.319 5.122 1.186 1.00 97.56 166 GLU A O 1
ATOM 1338 N N . GLN A 1 167 ? -10.830 5.936 3.230 1.00 96.69 167 GLN A N 1
ATOM 1339 C CA . GLN A 1 167 ? -9.867 6.945 2.764 1.00 96.69 167 GLN A CA 1
ATOM 1340 C C . GLN A 1 167 ? -8.688 6.282 2.040 1.00 96.69 167 GLN A C 1
ATOM 1342 O O . GLN A 1 167 ? -8.370 6.631 0.903 1.00 96.69 167 GLN A O 1
ATOM 1347 N N . ALA A 1 168 ? -8.106 5.245 2.652 1.00 97.19 168 ALA A N 1
ATOM 1348 C CA . ALA A 1 168 ? -6.974 4.518 2.084 1.00 97.19 168 ALA A CA 1
ATOM 1349 C C . ALA A 1 168 ? -7.303 3.859 0.735 1.00 97.19 168 ALA A C 1
ATOM 1351 O O . ALA A 1 168 ? -6.493 3.904 -0.189 1.00 97.19 168 ALA A O 1
ATOM 1352 N N . LEU A 1 169 ? -8.500 3.272 0.609 1.00 95.56 169 LEU A N 1
ATOM 1353 C CA . LEU A 1 169 ? -8.942 2.581 -0.606 1.00 95.56 169 LEU A CA 1
ATOM 1354 C C . LEU A 1 169 ? -9.377 3.533 -1.728 1.00 95.56 169 LEU A C 1
ATOM 1356 O O . LEU A 1 169 ? -9.194 3.204 -2.897 1.00 95.56 169 LEU A O 1
ATOM 1360 N N . LYS A 1 170 ? -9.957 4.695 -1.400 1.00 94.38 170 LYS A N 1
ATOM 1361 C CA . LYS A 1 170 ? -10.305 5.728 -2.396 1.00 94.38 170 LYS A CA 1
ATOM 1362 C C . LYS A 1 170 ? -9.074 6.491 -2.885 1.00 94.38 170 LYS A C 1
ATOM 1364 O O . LYS A 1 170 ? -9.112 7.087 -3.958 1.00 94.38 170 LYS A O 1
ATOM 1369 N N . GLY A 1 171 ? -7.983 6.438 -2.125 1.00 80.00 171 GLY A N 1
ATOM 1370 C CA . GLY A 1 171 ? -6.748 7.137 -2.438 1.00 80.00 171 GLY A CA 1
ATOM 1371 C C . GLY A 1 171 ? -6.807 8.644 -2.177 1.00 80.00 171 GLY A C 1
ATOM 1372 O O . GLY A 1 171 ? -5.980 9.348 -2.763 1.00 80.00 171 GLY A O 1
ATOM 1373 N N . GLU A 1 172 ? -7.751 9.090 -1.340 1.00 65.00 172 GLU A N 1
ATOM 1374 C CA . GLU A 1 172 ? -7.939 10.475 -0.870 1.00 65.00 172 GLU A CA 1
ATOM 1375 C C . GLU A 1 172 ? -6.964 10.855 0.253 1.00 65.00 172 GLU A C 1
ATOM 1377 O O . GLU A 1 172 ? -6.615 9.971 1.070 1.00 65.00 172 GLU A O 1
#

Organism: NCBI:txid1070528

pLDDT: mean 82.15, std 19.56, range [41.97, 98.5]